Protein AF-A0A545T9X7-F1 (afdb_monomer_lite)

Organism: NCBI:txid1712262

InterPro domains:
  IPR002514 Transp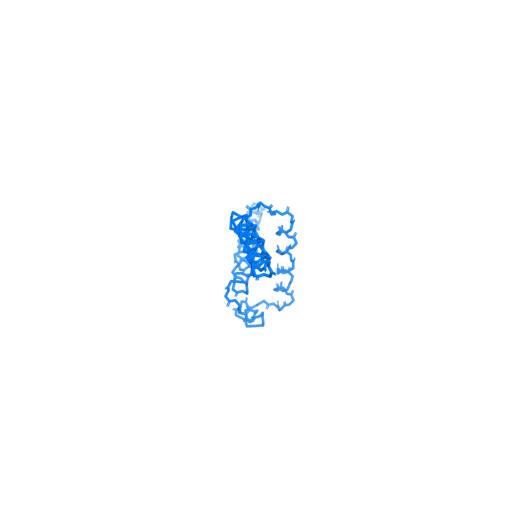osase IS3/IS911family [PF01527] (20-82)
  IPR009057 Homedomain-like superfamily [SSF46689] (20-91)

Secondary structure (DSSP, 8-state):
-HHHHHHHHHHHHHHHHHHHHHHHHHHHHHHHTS---HHHHHHHTT--HHHHHHHHHHHHHHHTTS----HHHHHHHHHHHHHHHHHHHHHHHHHHHHHHHHT-

Sequence (104 aa):
MLIRITVVQTIIWSAIMNSSEKMKHEVIKQIGERGRLIAEVAQDFGVSNRQVYRWLKGNQATSKKTAKPDPVNAQVAQLKMELYAVSQQLTALKAQVNKQIVNQ

Radius of gyration: 26.64 Å; chains: 1; bounding box: 69×30×77 Å

Structure (mmCIF, N/CA/C/O backbone):
data_AF-A0A545T9X7-F1
#
_entry.id   AF-A0A545T9X7-F1
#
loop_
_atom_site.group_PDB
_atom_site.id
_atom_site.type_symbol
_atom_site.label_atom_id
_atom_site.label_alt_id
_atom_site.label_comp_id
_atom_site.label_asym_id
_atom_site.label_entity_id
_atom_site.label_seq_id
_atom_site.pdbx_PDB_ins_code
_atom_site.Cartn_x
_atom_site.Cartn_y
_atom_site.Cartn_z
_atom_site.occupancy
_atom_site.B_iso_or_equiv
_atom_site.auth_seq_id
_atom_site.auth_comp_id
_atom_site.auth_asym_id
_atom_site.auth_atom_id
_atom_site.pdbx_PDB_model_num
ATOM 1 N N . MET A 1 1 ? 36.172 8.731 -36.314 1.00 59.22 1 MET A N 1
ATOM 2 C CA . MET A 1 1 ? 35.484 7.483 -35.905 1.00 59.22 1 MET A CA 1
ATOM 3 C C . MET A 1 1 ? 35.055 7.483 -34.429 1.00 59.22 1 MET A C 1
ATOM 5 O O . MET A 1 1 ? 34.037 6.883 -34.124 1.00 59.22 1 MET A O 1
ATOM 9 N N . LEU A 1 2 ? 35.742 8.213 -33.536 1.00 51.78 2 LEU A N 1
ATOM 10 C CA . LEU A 1 2 ? 35.459 8.225 -32.089 1.00 51.78 2 LEU A CA 1
ATOM 11 C C . LEU A 1 2 ? 34.204 9.026 -31.669 1.00 51.78 2 LEU A C 1
ATOM 13 O O . LEU A 1 2 ? 33.464 8.572 -30.806 1.00 51.78 2 LEU A O 1
ATOM 17 N N . ILE A 1 3 ? 33.886 10.148 -32.333 1.00 55.50 3 ILE A N 1
ATOM 18 C CA . ILE A 1 3 ? 32.716 10.992 -31.982 1.00 55.50 3 ILE A CA 1
ATOM 19 C C . ILE A 1 3 ? 31.383 10.235 -32.148 1.00 55.50 3 ILE A C 1
ATOM 21 O O . ILE A 1 3 ? 30.471 10.384 -31.339 1.00 55.50 3 ILE A O 1
ATOM 25 N N . ARG A 1 4 ? 31.270 9.375 -33.171 1.00 60.06 4 ARG A N 1
ATOM 26 C CA . ARG A 1 4 ? 30.047 8.599 -33.434 1.00 60.06 4 ARG A CA 1
ATOM 27 C C . ARG A 1 4 ? 29.765 7.561 -32.346 1.00 60.06 4 ARG A C 1
ATOM 29 O O . ARG A 1 4 ? 28.605 7.368 -32.014 1.00 60.06 4 ARG A O 1
ATOM 36 N N . ILE A 1 5 ? 30.795 6.944 -31.765 1.00 61.72 5 ILE A N 1
ATOM 37 C CA . ILE A 1 5 ? 30.626 5.925 -30.718 1.00 61.72 5 ILE A CA 1
ATOM 38 C C . ILE A 1 5 ? 30.155 6.580 -29.412 1.00 61.72 5 ILE A C 1
ATOM 40 O O . ILE A 1 5 ? 29.174 6.124 -28.839 1.00 61.72 5 ILE A O 1
ATOM 44 N N . THR A 1 6 ? 30.758 7.694 -28.985 1.00 71.44 6 THR A N 1
ATOM 45 C CA . THR A 1 6 ? 30.401 8.361 -27.717 1.00 71.44 6 THR A CA 1
ATOM 46 C C . THR A 1 6 ? 28.997 8.968 -27.739 1.00 71.44 6 THR A C 1
ATOM 48 O O . THR A 1 6 ? 28.247 8.849 -26.769 1.00 71.44 6 THR A O 1
ATOM 51 N N . VAL A 1 7 ? 28.603 9.583 -28.858 1.00 76.88 7 VAL A N 1
ATOM 52 C CA . VAL A 1 7 ? 27.269 10.186 -28.998 1.00 76.88 7 VAL A CA 1
ATOM 53 C C . VAL A 1 7 ? 26.193 9.099 -29.058 1.00 76.88 7 VAL A C 1
ATOM 55 O O . VAL A 1 7 ? 25.198 9.180 -28.341 1.00 76.88 7 VAL A O 1
ATOM 58 N N . VAL A 1 8 ? 26.417 8.037 -29.839 1.00 71.38 8 VAL A N 1
ATOM 59 C CA . VAL A 1 8 ? 25.473 6.915 -29.946 1.00 71.38 8 VAL A CA 1
ATOM 60 C C . VAL A 1 8 ? 25.383 6.141 -28.629 1.00 71.38 8 VAL A C 1
ATOM 62 O O . VAL A 1 8 ? 24.279 5.830 -28.195 1.00 71.38 8 VAL A O 1
ATOM 65 N N . GLN A 1 9 ? 26.500 5.907 -27.933 1.00 62.72 9 GLN A N 1
ATOM 66 C CA . GLN A 1 9 ? 26.501 5.257 -26.621 1.00 62.72 9 GLN A CA 1
ATOM 67 C C . GLN A 1 9 ? 25.692 6.062 -25.594 1.00 62.72 9 GLN A C 1
ATOM 69 O O . GLN A 1 9 ? 24.930 5.465 -24.840 1.00 62.72 9 GLN A O 1
ATOM 74 N N . THR A 1 10 ? 25.791 7.397 -25.603 1.00 75.56 10 THR A N 1
ATOM 75 C CA . THR A 1 10 ? 25.028 8.275 -24.695 1.00 75.56 10 THR A CA 1
ATOM 76 C C . THR A 1 10 ? 23.530 8.282 -25.015 1.00 75.56 10 THR A C 1
ATOM 78 O O . THR A 1 10 ? 22.707 8.177 -24.107 1.00 75.56 10 THR A O 1
ATOM 81 N N . ILE A 1 11 ? 23.156 8.353 -26.297 1.00 76.00 11 ILE A N 1
ATOM 82 C CA . ILE A 1 11 ? 21.748 8.338 -26.728 1.00 76.00 11 ILE A CA 1
ATOM 83 C C . ILE A 1 11 ? 21.106 6.978 -26.429 1.00 76.00 11 ILE A C 1
ATOM 85 O O . ILE A 1 11 ? 19.990 6.921 -25.916 1.00 76.00 11 ILE A O 1
ATOM 89 N N . ILE A 1 12 ? 21.827 5.882 -26.683 1.00 73.00 12 ILE A N 1
ATOM 90 C CA . ILE A 1 12 ? 21.356 4.525 -26.396 1.00 73.00 12 ILE A CA 1
ATOM 91 C C . ILE A 1 12 ? 21.246 4.298 -24.883 1.00 73.00 12 ILE A C 1
ATOM 93 O O . ILE A 1 12 ? 20.216 3.804 -24.429 1.00 73.00 12 ILE A O 1
ATOM 97 N N . TRP A 1 13 ? 22.237 4.709 -24.080 1.00 67.38 13 TRP A N 1
ATOM 98 C CA . TRP A 1 13 ? 22.135 4.629 -22.615 1.00 67.38 13 TRP A CA 1
ATOM 99 C C . TRP A 1 13 ? 20.967 5.456 -22.072 1.00 67.38 13 TRP A C 1
ATOM 101 O O . TRP A 1 13 ? 20.225 4.970 -21.221 1.00 67.38 13 TRP A O 1
ATOM 111 N N . SER A 1 14 ? 20.756 6.668 -22.592 1.00 64.88 14 SER A N 1
ATOM 112 C CA . SER A 1 14 ? 19.620 7.516 -22.217 1.00 64.88 14 SER A CA 1
ATOM 113 C C . SER A 1 14 ? 18.280 6.861 -22.568 1.00 64.88 14 SER A C 1
ATOM 115 O O . SER A 1 14 ? 17.382 6.816 -21.729 1.00 64.88 14 SER A O 1
ATOM 117 N N . ALA A 1 15 ? 18.152 6.276 -23.762 1.00 66.62 15 ALA A N 1
ATOM 118 C CA . ALA A 1 15 ? 16.933 5.599 -24.201 1.00 66.62 15 ALA A CA 1
ATOM 119 C C . ALA A 1 15 ? 16.633 4.323 -23.394 1.00 66.62 15 ALA A C 1
ATOM 121 O O . ALA A 1 15 ? 15.483 4.108 -23.011 1.00 66.62 15 ALA A O 1
ATOM 122 N N . ILE A 1 16 ? 17.654 3.512 -23.088 1.00 68.12 16 ILE A N 1
ATOM 123 C CA . ILE A 1 16 ? 17.525 2.284 -22.283 1.00 68.12 16 ILE A CA 1
ATOM 124 C C . ILE A 1 16 ? 17.192 2.612 -20.818 1.00 68.12 16 ILE A C 1
ATOM 126 O O . ILE A 1 16 ? 16.351 1.955 -20.205 1.00 68.12 16 ILE A O 1
ATOM 130 N N . MET A 1 17 ? 17.812 3.644 -20.238 1.00 63.16 17 MET A N 1
ATOM 131 C CA . MET A 1 17 ? 17.473 4.081 -18.881 1.00 63.16 17 MET A CA 1
ATOM 132 C C . MET A 1 17 ? 16.063 4.674 -18.799 1.00 63.16 17 MET A C 1
ATOM 134 O O . MET A 1 17 ? 15.311 4.353 -17.878 1.00 63.16 17 MET A O 1
ATOM 138 N N . ASN A 1 18 ? 15.684 5.514 -19.765 1.00 63.78 18 ASN A N 1
ATOM 139 C CA . ASN A 1 18 ? 14.374 6.164 -19.789 1.00 63.78 18 ASN A CA 1
ATOM 140 C C . ASN A 1 18 ? 13.232 5.157 -20.018 1.00 63.78 18 ASN A C 1
ATOM 142 O O . ASN A 1 18 ? 12.153 5.309 -19.444 1.00 63.78 18 ASN A O 1
ATOM 146 N N . SER A 1 19 ? 13.453 4.100 -20.810 1.00 65.06 19 SER A N 1
ATOM 147 C CA . SER A 1 19 ? 12.469 3.019 -20.965 1.00 65.06 19 SER A CA 1
ATOM 148 C C . SER A 1 19 ? 12.321 2.184 -19.685 1.00 65.06 19 SER A C 1
ATOM 150 O O . SER A 1 19 ? 11.198 1.844 -19.309 1.00 65.06 19 SER A O 1
ATOM 152 N N . SER A 1 20 ? 13.421 1.933 -18.966 1.00 77.12 20 SER A N 1
ATOM 153 C CA . SER A 1 20 ? 13.428 1.207 -17.689 1.00 77.12 20 SER A CA 1
ATOM 154 C C . SER A 1 20 ? 12.705 1.961 -16.562 1.00 77.12 20 SER A C 1
ATOM 156 O O . SER A 1 20 ? 11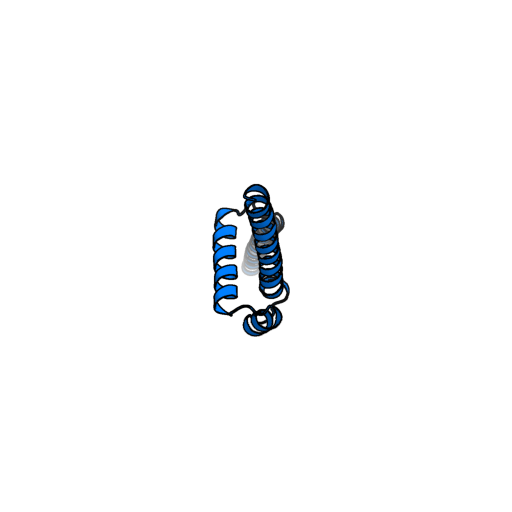.938 1.356 -15.812 1.00 77.12 20 SER A O 1
ATOM 158 N N . GLU A 1 21 ? 12.863 3.287 -16.462 1.00 77.94 21 GLU A N 1
ATOM 159 C CA . GLU A 1 21 ? 12.152 4.084 -15.446 1.00 77.94 21 GLU A CA 1
ATOM 160 C C . GLU A 1 21 ? 10.641 4.160 -15.710 1.00 77.94 21 GLU A C 1
ATOM 162 O O . GLU A 1 21 ? 9.856 3.972 -14.780 1.00 77.94 21 GLU A O 1
ATOM 167 N N . LYS A 1 22 ? 10.210 4.349 -16.967 1.00 80.75 22 LYS A N 1
ATOM 168 C CA . LYS A 1 22 ? 8.776 4.325 -17.322 1.00 80.75 22 LYS A CA 1
ATOM 169 C C . LYS A 1 22 ? 8.139 2.972 -17.006 1.00 80.75 22 LYS A C 1
ATOM 171 O O . LYS A 1 22 ? 7.063 2.919 -16.416 1.00 80.75 22 LYS A O 1
ATOM 176 N N . MET A 1 23 ? 8.833 1.887 -17.351 1.00 82.44 23 MET A N 1
ATOM 177 C CA . MET A 1 23 ? 8.397 0.520 -17.064 1.00 82.44 23 MET A CA 1
ATOM 178 C C . MET A 1 23 ? 8.269 0.273 -15.558 1.00 82.44 23 MET A C 1
ATOM 180 O O . MET A 1 23 ? 7.229 -0.181 -15.087 1.00 82.44 23 MET A O 1
ATOM 184 N N . LYS A 1 24 ? 9.303 0.616 -14.785 1.00 86.00 24 LYS A N 1
ATOM 185 C CA . LYS A 1 24 ? 9.302 0.514 -13.321 1.00 86.00 24 LYS A CA 1
ATOM 186 C C . LYS A 1 24 ? 8.138 1.286 -12.698 1.00 86.00 24 LYS A C 1
ATOM 188 O O . LYS A 1 24 ? 7.517 0.782 -11.766 1.00 86.00 24 LYS A O 1
ATOM 193 N N . HIS A 1 25 ? 7.837 2.483 -13.199 1.00 85.06 25 HIS A N 1
ATOM 194 C CA . HIS A 1 25 ? 6.732 3.297 -12.694 1.00 85.06 25 HIS A CA 1
ATOM 195 C C . HIS A 1 25 ? 5.375 2.619 -12.924 1.00 85.06 25 HIS A C 1
ATOM 197 O O . HIS A 1 25 ? 4.582 2.501 -11.992 1.00 85.06 25 HIS A O 1
ATOM 203 N N . GLU A 1 26 ? 5.139 2.105 -14.133 1.00 84.44 26 GLU A N 1
ATOM 204 C CA . GLU A 1 26 ? 3.893 1.417 -14.485 1.00 84.44 26 GLU A CA 1
ATOM 205 C C . GLU A 1 26 ? 3.707 0.114 -13.692 1.00 84.44 26 GLU A C 1
ATOM 207 O O . GLU A 1 26 ? 2.625 -0.141 -13.165 1.00 84.44 26 GLU A O 1
ATOM 212 N N . VAL A 1 27 ? 4.771 -0.676 -13.516 1.00 87.12 27 VAL A N 1
ATOM 213 C CA . VAL A 1 27 ? 4.740 -1.911 -12.711 1.00 87.12 27 VAL A CA 1
ATOM 214 C C . VAL A 1 27 ? 4.340 -1.617 -11.263 1.00 87.12 27 VAL A C 1
ATOM 216 O O . VAL A 1 27 ? 3.478 -2.293 -10.701 1.00 87.12 27 VAL A O 1
ATOM 219 N N . ILE A 1 28 ? 4.932 -0.587 -10.652 1.00 85.88 28 ILE A N 1
ATOM 220 C CA . ILE A 1 28 ? 4.616 -0.195 -9.271 1.00 85.88 28 ILE A CA 1
ATOM 221 C C . ILE A 1 28 ? 3.181 0.329 -9.172 1.00 85.88 28 ILE A C 1
ATOM 223 O O . ILE A 1 28 ? 2.476 -0.025 -8.229 1.00 85.88 28 ILE A O 1
ATOM 227 N N . LYS A 1 29 ? 2.727 1.108 -10.158 1.00 86.69 29 LYS A N 1
ATOM 228 C CA . LYS A 1 29 ? 1.361 1.637 -10.223 1.00 86.69 29 LYS A CA 1
ATOM 229 C C . LYS A 1 29 ? 0.316 0.525 -10.306 1.00 86.69 29 LYS A C 1
ATOM 231 O O . LYS A 1 29 ? -0.668 0.537 -9.575 1.00 86.69 29 LYS A O 1
ATOM 236 N N . GLN A 1 30 ? 0.531 -0.475 -11.154 1.00 85.81 30 GLN A N 1
ATOM 237 C CA . GLN A 1 30 ? -0.425 -1.568 -11.325 1.00 85.81 30 GLN A CA 1
ATOM 238 C C . GLN A 1 30 ? -0.522 -2.488 -10.104 1.00 85.81 30 GLN A C 1
ATOM 240 O O . GLN A 1 30 ? -1.595 -3.020 -9.823 1.00 85.81 30 GLN A O 1
ATOM 245 N N . ILE A 1 31 ? 0.569 -2.658 -9.360 1.00 85.06 31 ILE 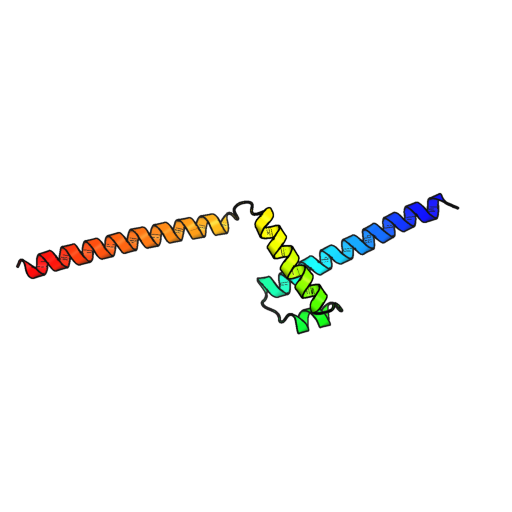A N 1
ATOM 246 C CA . ILE A 1 31 ? 0.560 -3.449 -8.124 1.00 85.06 31 ILE A CA 1
ATOM 247 C C . ILE A 1 31 ? -0.020 -2.629 -6.964 1.00 85.06 31 ILE A C 1
ATOM 249 O O . ILE A 1 31 ? -0.820 -3.146 -6.193 1.00 85.06 31 ILE A O 1
ATOM 253 N N . GLY A 1 32 ? 0.356 -1.351 -6.848 1.00 79.88 32 GLY A N 1
ATOM 254 C CA . GLY A 1 32 ? -0.049 -0.483 -5.741 1.00 79.88 32 GLY A CA 1
ATOM 255 C C . GLY A 1 32 ? -1.469 0.075 -5.854 1.00 79.88 32 GLY A C 1
ATOM 256 O O . GLY A 1 32 ? -2.201 0.064 -4.872 1.00 79.88 32 GLY A O 1
ATOM 257 N N . GLU A 1 33 ? -1.873 0.554 -7.033 1.00 77.81 33 GLU A N 1
ATOM 258 C CA . GLU A 1 33 ? -3.179 1.203 -7.238 1.00 77.81 33 GLU A CA 1
ATOM 259 C C . GLU A 1 33 ? -4.248 0.231 -7.746 1.00 77.81 33 GLU A C 1
ATOM 261 O O . GLU A 1 33 ? -5.413 0.355 -7.383 1.00 77.81 33 GLU A O 1
ATOM 266 N N . ARG A 1 34 ? -3.869 -0.733 -8.598 1.00 79.00 34 ARG A N 1
ATOM 267 C CA . ARG A 1 34 ? -4.817 -1.686 -9.210 1.00 79.00 34 ARG A CA 1
ATOM 268 C C . ARG A 1 34 ? -4.847 -3.050 -8.519 1.00 79.00 34 ARG A C 1
ATOM 270 O O . ARG A 1 34 ? -5.641 -3.896 -8.914 1.00 79.00 34 ARG A O 1
ATOM 277 N N . GLY A 1 35 ? -3.982 -3.277 -7.527 1.00 81.62 35 GLY A N 1
ATOM 278 C CA . GLY A 1 35 ? -3.958 -4.506 -6.730 1.00 81.62 35 GLY A CA 1
ATOM 279 C C . GLY A 1 35 ? -3.637 -5.781 -7.517 1.00 81.62 35 GLY A C 1
ATOM 280 O O . GLY A 1 35 ? -4.006 -6.867 -7.075 1.00 81.62 35 GLY A O 1
ATOM 281 N N . ARG A 1 36 ? -2.986 -5.676 -8.686 1.00 84.75 36 ARG A N 1
ATOM 282 C CA . ARG A 1 36 ? -2.648 -6.853 -9.503 1.00 84.75 36 ARG A CA 1
ATOM 283 C C . ARG A 1 36 ? -1.581 -7.715 -8.832 1.00 84.75 36 ARG A C 1
ATOM 285 O O . 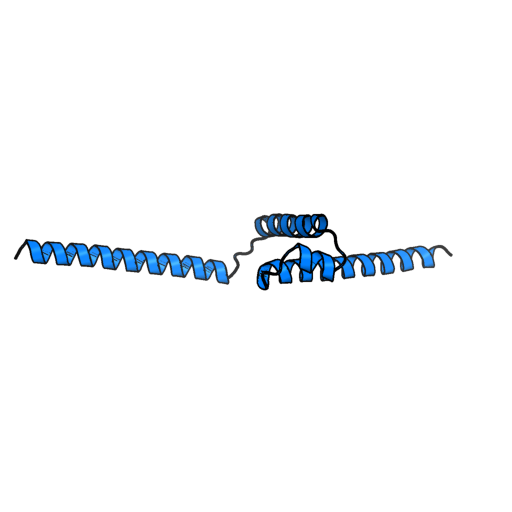ARG A 1 36 ? -0.700 -7.206 -8.132 1.00 84.75 36 ARG A O 1
ATOM 292 N N . LEU A 1 37 ? -1.623 -9.021 -9.094 1.00 84.25 37 LEU A N 1
ATOM 293 C CA . LEU A 1 37 ? -0.645 -9.959 -8.555 1.00 84.25 37 LEU A CA 1
ATOM 294 C C . LEU A 1 37 ? 0.744 -9.694 -9.146 1.00 84.25 37 LEU A C 1
ATOM 296 O O . LEU A 1 37 ? 0.913 -9.469 -10.344 1.00 84.25 37 LEU A O 1
ATOM 300 N N . ILE A 1 38 ? 1.765 -9.783 -8.291 1.00 83.75 38 ILE A N 1
ATOM 301 C CA . ILE A 1 38 ? 3.167 -9.555 -8.673 1.00 83.75 38 ILE A CA 1
ATOM 302 C C . ILE A 1 38 ? 3.591 -10.496 -9.807 1.00 83.75 38 ILE A C 1
ATOM 304 O O . ILE A 1 38 ? 4.302 -10.066 -10.709 1.00 83.75 38 ILE A O 1
ATOM 308 N N . ALA A 1 39 ? 3.155 -11.757 -9.762 1.00 82.00 39 ALA A N 1
ATOM 309 C CA . ALA A 1 39 ? 3.507 -12.767 -10.757 1.00 82.00 39 ALA A CA 1
ATOM 310 C C . ALA A 1 39 ? 2.917 -12.459 -12.144 1.00 82.00 39 ALA A C 1
ATOM 312 O O . ALA A 1 39 ? 3.618 -12.591 -13.142 1.00 82.00 39 ALA A O 1
ATOM 313 N N . GLU A 1 40 ? 1.669 -11.990 -12.197 1.00 83.88 40 GLU A N 1
ATOM 314 C CA . GLU A 1 40 ? 0.995 -11.615 -13.447 1.00 83.88 40 GLU A CA 1
ATOM 315 C C . GLU A 1 40 ? 1.654 -10.382 -14.071 1.00 83.88 40 GLU A C 1
ATOM 317 O O . GLU A 1 40 ? 2.028 -10.386 -15.239 1.00 83.88 40 GLU A O 1
ATOM 322 N N . VAL A 1 41 ? 1.900 -9.346 -13.263 1.00 86.69 41 VAL A N 1
ATOM 323 C CA . VAL A 1 41 ? 2.565 -8.118 -13.726 1.00 86.69 41 VAL A CA 1
ATOM 324 C C . VAL A 1 41 ? 4.003 -8.412 -14.168 1.00 86.69 41 VAL A C 1
ATOM 326 O O . VAL A 1 41 ? 4.495 -7.837 -15.133 1.00 86.69 41 VAL A O 1
ATOM 329 N N . ALA A 1 42 ? 4.705 -9.317 -13.491 1.00 84.44 42 ALA A N 1
ATOM 330 C CA . ALA A 1 42 ? 6.050 -9.713 -13.883 1.00 84.44 42 ALA A CA 1
ATOM 331 C C . ALA A 1 42 ? 6.073 -10.413 -15.251 1.00 84.44 42 ALA A C 1
ATOM 333 O O . ALA A 1 42 ? 6.932 -10.109 -16.082 1.00 84.44 42 ALA A O 1
ATOM 334 N N . GLN A 1 43 ? 5.100 -11.292 -15.501 1.00 84.31 43 GLN A N 1
ATOM 335 C CA . GLN A 1 43 ? 4.943 -11.988 -16.773 1.00 84.31 43 GLN A CA 1
ATOM 336 C C . GLN A 1 43 ? 4.575 -11.026 -17.914 1.00 84.31 43 GLN A C 1
ATOM 338 O O . GLN A 1 43 ? 5.223 -11.069 -18.958 1.00 84.31 43 GLN A O 1
ATOM 343 N N . ASP A 1 44 ? 3.622 -10.115 -17.692 1.00 84.88 44 ASP A N 1
ATOM 344 C CA . ASP A 1 44 ? 3.177 -9.115 -18.678 1.00 84.88 44 ASP A CA 1
ATOM 345 C C . ASP A 1 44 ? 4.318 -8.198 -19.146 1.00 84.88 44 ASP A C 1
ATOM 347 O O . ASP A 1 44 ? 4.419 -7.847 -20.320 1.00 84.88 44 ASP A O 1
ATOM 351 N N . PHE A 1 45 ? 5.183 -7.794 -18.213 1.00 84.56 45 PHE A N 1
ATOM 352 C CA . PHE A 1 45 ? 6.275 -6.857 -18.479 1.00 84.56 45 PHE A CA 1
ATOM 353 C C . PHE A 1 45 ? 7.610 -7.555 -18.780 1.00 84.56 45 PHE A C 1
ATOM 355 O O . PHE A 1 45 ? 8.614 -6.876 -18.998 1.00 84.56 45 PHE A O 1
ATOM 362 N N . GLY A 1 46 ? 7.648 -8.893 -18.792 1.00 84.12 46 GLY A N 1
ATOM 363 C CA . GLY A 1 46 ? 8.860 -9.672 -19.062 1.00 84.12 46 GLY A CA 1
ATOM 364 C C . GLY A 1 46 ? 9.969 -9.480 -18.020 1.00 84.12 46 GLY A C 1
ATOM 365 O O . GLY A 1 46 ? 11.154 -9.604 -18.333 1.00 84.12 46 GLY A O 1
ATOM 366 N N . VAL A 1 47 ? 9.609 -9.150 -16.778 1.00 85.75 47 VAL A N 1
ATOM 367 C CA . VAL A 1 47 ? 10.547 -8.907 -15.673 1.00 85.75 47 VAL A CA 1
ATOM 368 C C . VAL A 1 47 ? 10.470 -10.030 -14.648 1.00 85.75 47 VAL A C 1
ATOM 370 O O . VAL A 1 47 ? 9.448 -10.677 -14.477 1.00 85.75 47 VAL A O 1
ATOM 373 N N . SER A 1 48 ? 11.553 -10.278 -13.911 1.00 81.69 48 SER A N 1
ATOM 374 C CA . SER A 1 48 ? 11.509 -11.286 -12.843 1.00 81.69 48 SER A CA 1
ATOM 375 C C . SER A 1 48 ? 10.749 -10.780 -11.611 1.00 81.69 48 SER A C 1
ATOM 377 O O . SER A 1 48 ? 10.896 -9.620 -11.218 1.00 81.69 48 SER A O 1
ATOM 379 N N . ASN A 1 49 ? 10.049 -11.674 -10.905 1.00 82.12 49 ASN A N 1
ATOM 380 C CA . ASN A 1 49 ? 9.396 -11.369 -9.618 1.00 82.12 49 ASN A CA 1
ATOM 381 C C . ASN A 1 49 ? 10.359 -10.700 -8.620 1.00 82.12 49 ASN A C 1
ATOM 383 O O . ASN A 1 49 ? 9.999 -9.768 -7.901 1.00 82.12 49 ASN A O 1
ATOM 387 N N . ARG A 1 50 ? 11.629 -11.131 -8.612 1.00 82.50 50 ARG A N 1
ATOM 388 C CA . ARG A 1 50 ? 12.691 -10.555 -7.774 1.00 82.50 50 ARG A CA 1
ATOM 389 C C . ARG A 1 50 ? 12.999 -9.099 -8.139 1.00 82.50 50 ARG A C 1
ATOM 391 O O . ARG A 1 50 ? 13.308 -8.306 -7.252 1.00 82.50 50 ARG A O 1
ATOM 398 N N . GLN A 1 51 ? 12.932 -8.737 -9.420 1.00 83.75 51 GLN A N 1
ATOM 399 C CA . GLN A 1 51 ? 13.110 -7.361 -9.889 1.00 83.75 51 GLN A CA 1
ATOM 400 C C . GLN A 1 51 ? 11.966 -6.466 -9.418 1.00 83.75 51 GLN A C 1
ATOM 402 O O . GLN A 1 51 ? 12.217 -5.411 -8.836 1.00 83.75 51 GLN A O 1
ATOM 407 N N . VAL A 1 52 ? 10.729 -6.932 -9.590 1.00 82.94 52 VAL A N 1
ATOM 408 C CA . VAL A 1 52 ? 9.525 -6.232 -9.130 1.00 82.94 52 VAL A CA 1
ATOM 409 C C . VAL A 1 52 ? 9.576 -6.007 -7.618 1.00 82.94 52 VAL A C 1
ATOM 411 O O . VAL A 1 52 ? 9.365 -4.893 -7.143 1.00 82.94 52 VAL A O 1
ATOM 414 N N . TYR A 1 53 ? 9.980 -7.029 -6.857 1.00 84.25 53 TYR A N 1
ATOM 415 C CA . TYR A 1 53 ? 10.166 -6.915 -5.411 1.00 84.25 53 TYR A CA 1
ATOM 416 C C . TYR A 1 53 ? 11.235 -5.879 -5.028 1.00 84.25 53 TYR A C 1
ATOM 418 O O . TYR A 1 53 ? 11.035 -5.085 -4.107 1.00 84.25 53 TYR A O 1
ATOM 426 N N . ARG A 1 54 ? 12.366 -5.832 -5.751 1.00 82.75 54 ARG A N 1
ATOM 427 C CA . ARG A 1 54 ? 13.401 -4.802 -5.546 1.00 82.75 54 ARG A CA 1
ATOM 428 C C . ARG A 1 54 ? 12.865 -3.396 -5.802 1.00 82.75 54 ARG A C 1
ATOM 430 O O . ARG A 1 54 ? 13.172 -2.494 -5.026 1.00 82.75 54 ARG A O 1
ATOM 437 N N . TRP A 1 55 ? 12.062 -3.212 -6.845 1.00 85.69 55 TRP A N 1
ATOM 438 C CA . TRP A 1 55 ? 11.445 -1.926 -7.159 1.00 85.69 55 TRP A CA 1
ATOM 439 C C . TRP A 1 55 ? 10.439 -1.488 -6.098 1.00 85.69 55 TRP A C 1
ATOM 441 O O . TRP A 1 55 ? 10.537 -0.361 -5.623 1.00 85.69 55 TRP A O 1
ATOM 451 N N . LEU A 1 56 ? 9.556 -2.380 -5.645 1.00 81.38 56 LEU A N 1
ATOM 452 C CA . LEU A 1 56 ? 8.604 -2.096 -4.566 1.00 81.38 56 LEU A CA 1
ATOM 453 C C . LEU A 1 56 ? 9.310 -1.756 -3.246 1.00 81.38 56 LEU A C 1
ATOM 455 O O . LEU A 1 56 ? 8.936 -0.807 -2.559 1.00 81.38 56 LEU A O 1
ATOM 459 N N . LYS A 1 57 ? 10.361 -2.502 -2.884 1.00 80.88 57 LYS A N 1
ATOM 460 C CA . LYS A 1 57 ? 11.138 -2.251 -1.660 1.00 80.88 57 LYS A CA 1
ATOM 461 C C . LYS A 1 57 ? 11.935 -0.947 -1.744 1.00 80.88 57 LYS A C 1
ATOM 463 O O . LYS A 1 57 ? 11.988 -0.194 -0.774 1.00 80.88 57 LYS A O 1
ATOM 468 N N . GLY A 1 58 ? 12.539 -0.673 -2.900 1.00 74.50 58 GLY A N 1
ATOM 469 C CA . GLY A 1 58 ? 13.263 0.568 -3.164 1.00 74.50 58 GLY A CA 1
ATOM 470 C C . GLY A 1 58 ? 12.348 1.790 -3.123 1.00 74.50 58 GLY A C 1
ATOM 471 O O . GLY A 1 58 ? 12.714 2.785 -2.508 1.00 74.50 58 GLY A O 1
ATOM 472 N N . ASN A 1 59 ? 11.139 1.684 -3.686 1.00 67.00 59 ASN A N 1
ATOM 473 C CA . ASN A 1 59 ? 10.169 2.780 -3.707 1.00 67.00 59 ASN A CA 1
ATOM 474 C C . ASN A 1 59 ? 9.634 3.112 -2.299 1.00 67.00 59 ASN A C 1
ATOM 476 O O . ASN A 1 59 ? 9.524 4.276 -1.931 1.00 67.00 59 ASN A O 1
ATOM 480 N N . GLN A 1 60 ? 9.422 2.100 -1.451 1.00 59.75 60 GLN A N 1
ATOM 481 C CA . GLN A 1 60 ? 9.091 2.302 -0.031 1.00 59.75 60 GLN A CA 1
ATOM 482 C C . GLN A 1 60 ? 10.243 2.927 0.777 1.00 59.75 60 GLN A C 1
ATOM 484 O O . GLN A 1 60 ? 10.017 3.684 1.721 1.00 59.75 60 GLN A O 1
ATOM 489 N N . ALA A 1 61 ? 11.495 2.616 0.428 1.00 57.12 61 ALA A N 1
ATOM 490 C CA . ALA A 1 61 ? 12.663 3.222 1.063 1.00 57.12 61 ALA A CA 1
ATOM 491 C C . ALA A 1 61 ? 12.865 4.685 0.631 1.00 57.12 61 ALA A C 1
ATOM 493 O O . ALA A 1 61 ? 13.329 5.495 1.435 1.00 57.12 61 ALA A O 1
ATOM 494 N N . THR A 1 62 ? 12.499 5.036 -0.606 1.00 52.12 62 THR A N 1
ATOM 495 C CA . THR A 1 62 ? 12.490 6.425 -1.084 1.00 52.12 62 THR A CA 1
ATOM 496 C C . THR A 1 62 ? 11.294 7.208 -0.553 1.00 52.12 62 THR A C 1
ATOM 498 O O . THR A 1 62 ? 11.500 8.328 -0.103 1.00 52.12 62 THR A O 1
ATOM 501 N N . SER A 1 63 ? 10.089 6.626 -0.472 1.00 51.91 63 SER A N 1
ATOM 502 C CA . SER A 1 63 ? 8.912 7.317 0.085 1.00 51.91 63 SER A CA 1
ATOM 503 C C . SER A 1 63 ? 9.102 7.692 1.557 1.00 51.91 63 SER A C 1
ATOM 505 O O . SER A 1 63 ? 8.722 8.784 1.964 1.00 51.91 63 SER A O 1
ATOM 507 N N . LYS A 1 64 ? 9.801 6.861 2.343 1.00 50.62 64 LYS A N 1
ATOM 508 C CA . LYS A 1 64 ? 10.191 7.199 3.724 1.00 50.62 64 LYS A CA 1
ATOM 509 C C . LYS A 1 64 ? 11.224 8.327 3.829 1.00 50.62 64 LYS A C 1
ATOM 511 O O . LYS A 1 64 ? 11.311 8.950 4.880 1.00 50.62 64 LYS A O 1
ATOM 516 N N . LYS A 1 65 ? 12.020 8.582 2.784 1.00 48.22 65 LYS A N 1
ATOM 517 C CA . LYS A 1 65 ? 13.065 9.625 2.774 1.00 48.22 65 LYS A CA 1
ATOM 518 C C . LYS A 1 65 ? 12.628 10.922 2.086 1.00 48.22 65 LYS A C 1
ATOM 520 O O . LYS A 1 65 ? 13.237 11.956 2.333 1.00 48.22 65 LYS A O 1
ATOM 525 N N . THR A 1 66 ? 11.587 10.884 1.255 1.00 45.16 66 THR A N 1
ATOM 526 C CA . THR A 1 66 ? 11.074 12.038 0.496 1.00 45.16 66 THR A CA 1
ATOM 527 C C . THR A 1 66 ? 9.589 12.299 0.741 1.00 45.16 66 THR A C 1
ATOM 529 O O . THR A 1 66 ? 8.922 12.842 -0.139 1.00 45.16 66 THR A O 1
ATOM 532 N N . ALA A 1 67 ? 9.051 11.915 1.902 1.00 47.19 67 ALA A N 1
ATOM 533 C CA . ALA A 1 67 ? 7.698 12.287 2.300 1.00 47.19 67 ALA A CA 1
ATOM 534 C C . ALA A 1 67 ? 7.621 13.811 2.500 1.00 47.19 67 ALA A C 1
ATOM 536 O O . ALA A 1 67 ? 7.714 14.327 3.612 1.00 47.19 67 ALA A O 1
ATOM 537 N N . LYS A 1 68 ? 7.432 14.551 1.402 1.00 51.44 68 LYS A N 1
ATOM 538 C CA . LYS A 1 68 ? 6.599 15.750 1.455 1.00 51.44 68 LYS A CA 1
ATOM 539 C C . LYS A 1 68 ? 5.258 15.290 2.036 1.00 51.44 68 LYS A C 1
ATOM 541 O O . LYS A 1 68 ? 4.793 14.226 1.633 1.00 51.44 68 LYS A O 1
ATOM 546 N N . PRO A 1 69 ? 4.665 16.017 2.994 1.00 45.91 69 PRO A N 1
ATOM 547 C CA . PRO A 1 69 ? 3.385 15.620 3.556 1.00 45.91 69 PRO A CA 1
ATOM 548 C C . PRO A 1 69 ? 2.378 15.544 2.411 1.00 45.91 69 PRO A C 1
ATOM 550 O O . PRO A 1 69 ? 2.035 16.569 1.821 1.00 45.91 69 PRO A O 1
ATOM 553 N N . ASP A 1 70 ? 1.960 14.328 2.055 1.00 54.47 70 ASP A N 1
ATOM 554 C CA . ASP A 1 70 ? 0.904 14.141 1.071 1.00 54.47 70 ASP A CA 1
ATOM 555 C C . ASP A 1 70 ? -0.319 14.900 1.602 1.00 54.47 70 ASP A C 1
ATOM 557 O O . ASP A 1 70 ? -0.776 14.604 2.713 1.00 54.47 70 ASP A O 1
ATOM 561 N N . PRO A 1 71 ? -0.856 15.889 0.868 1.00 56.94 71 PRO A N 1
ATOM 562 C CA . PRO A 1 71 ? -1.953 16.724 1.360 1.00 56.94 71 PRO A CA 1
ATOM 563 C C . PRO A 1 71 ? -3.182 15.882 1.734 1.00 56.94 71 PRO A C 1
ATOM 565 O O . PRO A 1 71 ? -3.918 16.224 2.655 1.00 56.94 71 PRO A O 1
ATOM 568 N N . VAL A 1 72 ? -3.340 14.724 1.088 1.00 57.41 72 VAL A N 1
ATOM 569 C CA . VAL A 1 72 ? -4.357 13.715 1.402 1.00 57.41 72 VAL A CA 1
ATOM 570 C C . VAL A 1 72 ? -4.125 13.079 2.779 1.00 57.41 72 VAL A C 1
ATOM 572 O O . VAL A 1 72 ? -5.060 12.950 3.563 1.00 57.41 72 VAL A O 1
ATOM 575 N N . ASN A 1 73 ? -2.882 12.740 3.132 1.00 57.59 73 ASN A N 1
ATOM 576 C CA . ASN A 1 73 ? -2.559 12.147 4.433 1.00 57.59 73 ASN A CA 1
ATOM 577 C C . ASN A 1 73 ? -2.705 13.158 5.581 1.00 57.59 73 ASN A C 1
ATOM 579 O O . ASN A 1 73 ? -3.117 12.781 6.680 1.00 57.59 73 ASN A O 1
ATOM 583 N N . ALA A 1 74 ? -2.427 14.440 5.323 1.00 63.59 74 ALA A N 1
ATOM 584 C CA . ALA A 1 74 ? -2.662 15.517 6.284 1.00 63.59 74 ALA A CA 1
ATOM 585 C C . ALA A 1 74 ? -4.160 15.695 6.591 1.00 63.59 74 ALA A C 1
ATOM 587 O O . ALA A 1 74 ? -4.543 15.783 7.757 1.00 63.59 74 ALA A O 1
ATOM 588 N N . GLN A 1 75 ? -5.012 15.655 5.563 1.00 66.81 75 GLN A N 1
ATOM 589 C CA . GLN A 1 75 ? -6.469 15.714 5.728 1.00 66.81 75 GLN A CA 1
ATOM 590 C C . GLN A 1 75 ? -7.009 14.482 6.463 1.00 66.81 75 GLN A C 1
ATOM 592 O O . GLN A 1 75 ? -7.825 14.610 7.372 1.00 66.81 75 GLN A O 1
ATOM 597 N N . VAL A 1 76 ? -6.502 13.284 6.153 1.00 68.94 76 VAL A N 1
ATOM 598 C CA . VAL A 1 76 ? -6.871 12.052 6.871 1.00 68.94 76 VAL A CA 1
ATOM 599 C C . VAL A 1 76 ? -6.500 12.130 8.356 1.00 68.94 76 VAL A C 1
ATOM 601 O O . VAL A 1 76 ? -7.255 11.650 9.201 1.00 68.94 76 VAL A O 1
ATOM 604 N N . ALA A 1 77 ? -5.358 12.730 8.701 1.00 70.38 77 ALA A N 1
ATOM 605 C CA . ALA A 1 77 ? -4.969 12.928 10.095 1.00 70.38 77 ALA A CA 1
ATOM 606 C C . ALA A 1 77 ? -5.883 13.936 10.816 1.00 70.38 77 ALA A C 1
ATOM 608 O O . ALA A 1 77 ? -6.304 13.669 11.941 1.00 70.38 77 ALA A O 1
ATOM 609 N N . GLN A 1 78 ? -6.233 15.049 10.163 1.00 73.56 78 GLN A N 1
ATOM 610 C CA . GLN A 1 78 ? -7.161 16.051 10.704 1.00 73.56 78 GLN A CA 1
ATOM 611 C C . GLN A 1 78 ? -8.555 15.466 10.956 1.00 73.56 78 GLN A C 1
ATOM 613 O O . GLN A 1 78 ? -9.056 15.538 12.076 1.00 73.56 78 GLN A O 1
ATOM 618 N N . LEU A 1 79 ? -9.125 14.770 9.971 1.00 79.81 79 LEU A N 1
ATOM 619 C CA . LEU A 1 79 ? -10.443 14.139 10.087 1.00 79.81 79 LEU A CA 1
ATOM 620 C C . LEU A 1 79 ? -10.496 13.078 11.198 1.00 79.81 79 LEU A C 1
ATOM 622 O O . LEU A 1 79 ? -11.498 12.947 11.899 1.00 79.81 79 LEU A O 1
ATOM 626 N N . LYS A 1 80 ? -9.406 12.329 11.414 1.00 77.00 80 LYS A N 1
ATOM 627 C CA . LYS A 1 80 ? -9.307 11.376 12.533 1.00 77.00 80 LYS A CA 1
ATOM 628 C C . LYS A 1 80 ? -9.319 12.069 13.896 1.00 77.00 80 LYS A C 1
ATOM 630 O O . LYS A 1 80 ? -9.917 11.538 14.830 1.00 77.00 80 LYS A O 1
ATOM 635 N N . MET A 1 81 ? -8.677 13.232 14.017 1.00 76.44 81 MET A N 1
ATOM 636 C CA . MET A 1 81 ? -8.696 14.017 15.256 1.00 76.44 81 MET A CA 1
ATOM 637 C C . MET A 1 81 ? -10.089 14.584 15.539 1.00 76.44 81 MET A C 1
ATOM 639 O O . MET A 1 81 ? -10.548 14.513 16.677 1.00 76.44 81 MET A O 1
ATOM 643 N N . GLU A 1 82 ? -10.788 15.069 14.512 1.00 81.75 82 GLU A N 1
ATOM 644 C CA . GLU A 1 82 ? -12.166 15.558 14.639 1.00 81.75 82 GLU A CA 1
ATOM 645 C C . GLU A 1 82 ? -13.130 14.446 15.070 1.00 81.75 82 GLU A C 1
ATOM 647 O O . GLU A 1 82 ? -13.881 14.618 16.030 1.00 81.75 82 GLU A O 1
ATOM 652 N N . LEU A 1 83 ? -13.055 13.267 14.443 1.00 76.75 83 LEU A N 1
ATOM 653 C CA . LEU A 1 83 ? -13.849 12.100 14.846 1.00 76.75 83 LEU A CA 1
ATOM 654 C C . LEU A 1 83 ? -13.591 11.695 16.300 1.00 76.75 83 LEU A C 1
ATOM 656 O O . LEU A 1 83 ? -14.526 11.378 17.038 1.00 76.75 83 LEU A O 1
ATOM 660 N N . TYR A 1 84 ? -12.328 11.716 16.727 1.00 76.75 84 TYR A N 1
ATOM 661 C CA . TYR A 1 84 ? -11.963 11.392 18.100 1.00 76.75 84 TYR A CA 1
ATOM 662 C C . TYR A 1 84 ? -12.517 12.419 19.098 1.00 76.75 84 TYR A C 1
ATOM 664 O O . TYR A 1 84 ? -13.094 12.033 20.115 1.00 76.75 84 TYR A O 1
ATOM 672 N N . ALA A 1 85 ? -12.416 13.714 18.789 1.00 83.75 85 ALA A N 1
ATOM 673 C CA . ALA A 1 85 ? -12.965 14.781 19.623 1.00 83.75 85 ALA A CA 1
ATOM 674 C C . ALA A 1 85 ? -14.493 14.671 19.762 1.00 83.75 85 ALA A C 1
ATOM 676 O O . ALA A 1 85 ? -15.019 14.723 20.875 1.00 83.75 85 ALA A O 1
ATOM 677 N N . VAL A 1 86 ? -15.205 14.430 18.657 1.00 81.62 86 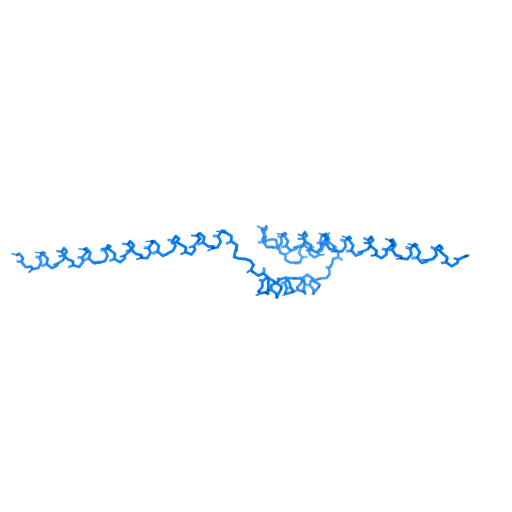VAL A N 1
ATOM 678 C CA . VAL A 1 86 ? -16.664 14.225 18.664 1.00 81.62 86 VAL A CA 1
ATOM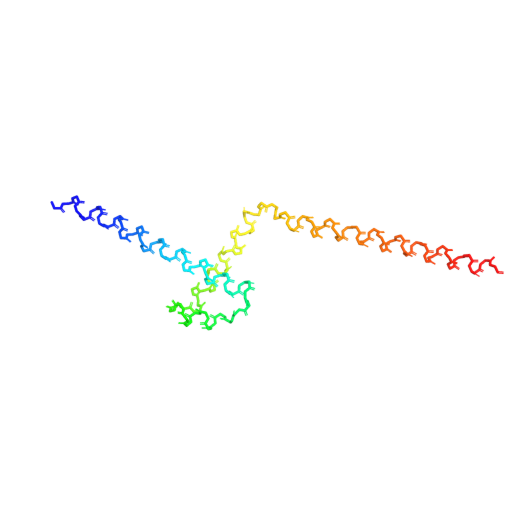 679 C C . VAL A 1 86 ? -17.041 12.969 19.457 1.00 81.62 86 VAL A C 1
ATOM 681 O O . VAL A 1 86 ? -17.973 12.994 20.260 1.00 81.62 86 VAL A O 1
ATOM 684 N N . SER A 1 87 ? -16.285 11.877 19.327 1.00 78.62 87 SER A N 1
ATOM 685 C CA . SER A 1 87 ? -16.503 10.660 20.121 1.00 78.62 87 SER A CA 1
ATOM 686 C C . SER A 1 87 ? -16.330 10.901 21.625 1.00 78.62 87 SER A C 1
ATOM 688 O O . SER A 1 87 ? -17.083 10.355 22.439 1.00 78.62 87 SER A O 1
ATOM 690 N N . GLN A 1 88 ? -15.350 11.715 22.021 1.00 77.75 88 GLN A N 1
ATOM 691 C CA . GLN A 1 88 ? -15.171 12.088 23.422 1.00 77.75 88 GLN A CA 1
ATOM 692 C C . GLN A 1 88 ? -16.339 12.933 23.938 1.00 77.75 88 GLN A C 1
ATOM 694 O O . GLN A 1 88 ? -16.831 12.667 25.034 1.00 77.75 88 GLN A O 1
ATOM 699 N N . GLN A 1 89 ? -16.834 13.885 23.142 1.00 84.75 89 GLN A N 1
ATOM 700 C CA . GLN A 1 89 ? -18.013 14.683 23.492 1.00 84.75 89 GLN A CA 1
ATOM 701 C C . GLN A 1 89 ? -19.246 13.802 23.703 1.00 84.75 89 GLN A C 1
ATOM 703 O O . GLN A 1 89 ? -19.939 13.949 24.708 1.00 84.75 89 GLN A O 1
ATOM 708 N N . LEU A 1 90 ? -19.482 12.831 22.816 1.00 86.75 90 LEU A N 1
ATOM 709 C CA . LEU A 1 90 ? -20.579 11.871 22.965 1.00 86.75 90 LEU A CA 1
ATOM 710 C C . LEU A 1 90 ? -20.430 11.016 24.227 1.00 86.75 90 LEU A C 1
ATOM 712 O O . LEU A 1 90 ? -21.411 10.759 24.921 1.00 86.75 90 LEU A O 1
ATOM 716 N N . THR A 1 91 ? -19.208 10.601 24.559 1.00 81.38 91 THR A N 1
ATOM 717 C CA . THR A 1 91 ? -18.936 9.808 25.767 1.00 81.38 91 THR A CA 1
ATOM 718 C C . THR A 1 91 ? -19.182 10.625 27.036 1.00 81.38 91 THR A C 1
ATOM 720 O O . THR A 1 91 ? -19.813 10.137 27.976 1.00 81.38 91 THR A O 1
ATOM 723 N N . ALA A 1 92 ? -18.739 11.883 27.050 1.00 84.94 92 ALA A N 1
ATOM 724 C CA . ALA A 1 92 ? -18.961 12.807 28.155 1.00 84.94 92 ALA A CA 1
ATOM 725 C C . ALA A 1 92 ? -20.453 13.127 28.338 1.00 84.94 92 ALA A C 1
ATOM 727 O O . ALA A 1 92 ? -20.968 13.030 29.453 1.00 84.94 92 ALA A O 1
ATOM 728 N N . LEU A 1 93 ? -21.166 13.415 27.244 1.00 83.88 93 LEU A N 1
ATOM 729 C CA . LEU A 1 93 ? -22.613 13.638 27.250 1.00 83.88 93 LEU A CA 1
ATOM 730 C C . LEU A 1 93 ? -23.366 12.411 27.762 1.00 83.88 93 LEU A C 1
ATOM 732 O O . LEU A 1 93 ? -24.220 12.528 28.638 1.00 83.88 93 LEU A O 1
ATOM 736 N N . LYS A 1 94 ? -23.011 11.216 27.283 1.00 85.56 94 LYS A N 1
ATOM 737 C CA . LYS A 1 94 ? -23.615 9.962 27.742 1.00 85.56 94 LYS A CA 1
ATOM 738 C C . LYS A 1 94 ? -23.412 9.751 29.244 1.00 85.56 94 LYS A C 1
ATOM 740 O O . LYS A 1 94 ? -24.347 9.358 29.936 1.00 85.56 94 LYS A O 1
ATOM 745 N N . ALA A 1 95 ? -22.219 10.039 29.762 1.00 79.44 95 ALA A N 1
ATOM 746 C CA . ALA A 1 95 ? -21.938 9.944 31.192 1.00 79.44 95 ALA A CA 1
ATOM 747 C C . ALA A 1 95 ? -22.725 10.979 32.015 1.00 79.44 95 ALA A C 1
ATOM 749 O O . ALA A 1 95 ? -23.182 10.665 33.113 1.00 79.44 95 ALA A O 1
ATOM 750 N N . GLN A 1 96 ? -22.908 12.195 31.495 1.00 79.44 96 GLN A N 1
ATOM 751 C CA . GLN A 1 96 ? -23.681 13.250 32.150 1.00 79.44 96 GLN A CA 1
ATOM 752 C C . GLN A 1 96 ? -25.173 12.907 32.219 1.00 79.44 96 GLN A C 1
ATOM 754 O O . GLN A 1 96 ? -25.765 13.006 33.291 1.00 79.44 96 GLN A O 1
ATOM 759 N N . VAL A 1 97 ? -25.756 12.435 31.114 1.00 81.25 97 VAL A N 1
ATOM 760 C CA . VAL A 1 97 ? -27.151 11.969 31.069 1.00 81.25 97 VAL A CA 1
ATOM 761 C C . VAL A 1 97 ? -27.361 10.799 32.030 1.00 81.25 97 VAL A C 1
ATOM 763 O O . VAL A 1 97 ? -28.315 10.800 32.800 1.00 81.25 97 VAL A O 1
ATOM 766 N N . ASN A 1 98 ? -26.435 9.835 32.069 1.00 74.31 98 ASN A N 1
ATOM 767 C CA . ASN A 1 98 ? -26.548 8.691 32.976 1.00 74.31 98 ASN A CA 1
ATOM 768 C C . ASN A 1 98 ? -26.519 9.113 34.457 1.00 74.31 98 ASN A C 1
ATOM 770 O O . ASN A 1 98 ? -27.266 8.583 35.271 1.00 74.31 98 ASN A O 1
ATOM 774 N N . LYS A 1 99 ? -25.708 10.119 34.812 1.00 73.88 99 LYS A N 1
ATOM 775 C CA . LYS A 1 99 ? -25.707 10.700 36.166 1.00 73.88 99 LYS A CA 1
ATOM 776 C C . LYS A 1 99 ? -27.018 11.411 36.507 1.00 73.88 99 LYS A C 1
ATOM 778 O O . LYS A 1 99 ? -27.413 11.389 37.665 1.00 73.88 99 LYS A O 1
ATOM 783 N N . GLN A 1 100 ? -27.677 12.039 35.532 1.00 71.75 100 GLN A N 1
ATOM 784 C CA . GLN A 1 100 ? -28.977 12.686 35.740 1.00 71.75 100 GLN A CA 1
ATOM 785 C C . GLN A 1 100 ? -30.108 11.671 35.927 1.00 71.75 100 GLN A C 1
ATOM 787 O O . GLN A 1 100 ? -30.975 11.910 36.754 1.00 71.75 100 GLN A O 1
ATOM 792 N N . ILE A 1 101 ? -30.065 10.533 35.228 1.00 68.25 101 ILE A N 1
ATOM 793 C CA . ILE A 1 101 ? -31.044 9.446 35.388 1.00 68.25 101 ILE A CA 1
ATOM 794 C C . ILE A 1 101 ? -30.903 8.759 36.754 1.00 68.25 101 ILE A C 1
ATOM 796 O O . ILE A 1 101 ? -31.900 8.377 37.345 1.00 68.25 101 ILE A O 1
ATOM 800 N N . VAL A 1 102 ? -29.678 8.598 37.264 1.00 67.69 102 VAL A N 1
ATOM 801 C CA . VAL A 1 102 ? -29.424 7.913 38.549 1.00 67.69 102 VAL A CA 1
ATOM 802 C C . VAL A 1 102 ? -29.704 8.804 39.774 1.00 67.69 102 VAL A C 1
ATOM 804 O O . VAL A 1 102 ? -29.895 8.282 40.867 1.00 67.69 102 VAL A O 1
ATOM 807 N N . ASN A 1 103 ? -29.730 10.132 39.608 1.00 53.22 103 ASN A N 1
ATOM 808 C CA . ASN A 1 103 ? -30.021 11.104 40.676 1.00 53.22 103 ASN A CA 1
ATOM 809 C C . ASN A 1 103 ? -31.469 11.644 40.653 1.00 53.22 103 ASN A C 1
ATOM 811 O O . ASN A 1 103 ? -31.763 12.598 41.378 1.00 53.22 103 ASN A O 1
ATOM 815 N N . GLN A 1 104 ? -32.344 11.076 39.819 1.00 49.44 104 GLN A N 1
ATOM 816 C CA . GLN A 1 104 ? -33.800 11.275 39.840 1.00 49.44 104 GLN A CA 1
ATOM 817 C C . GLN A 1 104 ? -34.472 10.038 40.433 1.00 49.44 104 GLN A C 1
ATOM 819 O O . GLN A 1 104 ? -35.480 10.226 41.146 1.00 49.44 104 GLN A O 1
#

pLDDT: mean 73.41, std 11.91, range [45.16, 87.12]

Foldseek 3Di:
DVVVCVVVVVVVVVVVVVVVVVLLVVLLCCCPVVVDDLVVSCVVSVHDSVVNVVSNVVVVVVCVVPPPPPVVNVVVVVVVVVVVVVVVVVVVVVVVVVVVVVVD